Protein AF-A0A1Q7IN21-F1 (afdb_monomer_lite)

Secondary structure (DSSP, 8-state):
-BHHHHHTSTTS-HHHHHTTTSTTEEEEE-TTS-EEEEETT---SSS--PPEEEETTEEE---TTS--TT--GGGEEEEEEE-SHHHHGGGGGGGGG-EEEEEEPPTT-

pLDDT: mean 78.09, std 9.68, range [46.22, 91.0]

Sequence (109 aa):
MTSEDIERNPGQPIERVLQGRFSGVEVSRTSDGGIAVRIRGATSFNASTQPLYVVDGIPMQPGPNGSLTGINPYDIESIQVLKDAADTAIYGMRGANGVIVIKTKRPGR

Foldseek 3Di:
DFLVLLVVPPPDFVLVSVVPVDPQWDWDFDPVRAIAIFGHQQDDPDDRLHAWEAEQNRTDAQDVRRGDPDDDSNQWGDKDKANDCVVQVVVPPRCSRTYIYTYGHPPDD

Radius of gyration: 13.39 Å; chains: 1; bounding box: 41×26×33 Å

Structure (mmCIF, N/CA/C/O backbone):
data_AF-A0A1Q7IN21-F1
#
_entry.id   AF-A0A1Q7IN21-F1
#
loop_
_atom_site.group_PDB
_atom_site.id
_atom_site.type_symbol
_atom_site.label_atom_id
_atom_site.label_alt_id
_atom_site.label_comp_id
_atom_site.label_asym_id
_atom_site.label_entity_id
_atom_site.label_seq_id
_atom_site.pdbx_PDB_ins_code
_atom_site.Cartn_x
_atom_site.Cartn_y
_atom_site.Cartn_z
_atom_site.occupancy
_atom_site.B_iso_or_equiv
_atom_site.auth_seq_id
_atom_site.auth_comp_id
_atom_site.auth_asym_id
_atom_site.auth_atom_id
_atom_si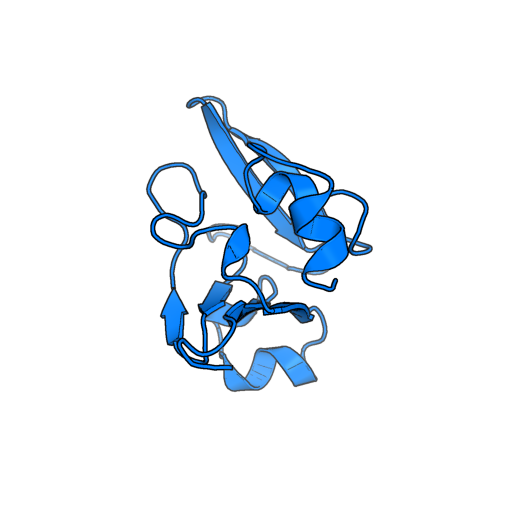te.pdbx_PDB_model_num
ATOM 1 N N . MET A 1 1 ? -4.896 -8.897 5.720 1.00 73.25 1 MET A N 1
ATOM 2 C CA . MET A 1 1 ? -5.092 -8.151 6.984 1.00 73.25 1 MET A CA 1
ATOM 3 C C . MET A 1 1 ? -6.500 -7.582 6.976 1.00 73.25 1 MET A C 1
ATOM 5 O O . MET A 1 1 ? -6.893 -7.084 5.922 1.00 73.25 1 MET A O 1
ATOM 9 N N . THR A 1 2 ? -7.249 -7.708 8.073 1.00 77.81 2 THR A N 1
ATOM 10 C CA . THR A 1 2 ? -8.635 -7.212 8.194 1.00 77.81 2 THR A CA 1
ATOM 11 C C . THR A 1 2 ? -8.685 -5.882 8.943 1.00 77.81 2 THR A C 1
ATOM 13 O O . THR A 1 2 ? -7.684 -5.437 9.509 1.00 77.81 2 THR A O 1
ATOM 16 N N . SER A 1 3 ? -9.854 -5.246 8.952 1.00 72.62 3 SER A N 1
ATOM 17 C CA . SER A 1 3 ? -10.101 -4.005 9.684 1.00 72.62 3 SER A CA 1
ATOM 18 C C . SER A 1 3 ? -9.808 -4.110 11.184 1.00 72.62 3 SER A C 1
ATOM 20 O O . SER A 1 3 ? -9.270 -3.165 11.756 1.00 72.62 3 SER A O 1
ATOM 22 N N . GLU A 1 4 ? -10.073 -5.256 11.829 1.00 72.50 4 GLU A N 1
ATOM 23 C CA . GLU A 1 4 ? -9.836 -5.391 13.277 1.00 72.50 4 GLU A CA 1
ATOM 24 C C . GLU A 1 4 ? -8.344 -5.305 13.640 1.00 72.50 4 GLU A C 1
ATOM 26 O O . GLU A 1 4 ? -7.982 -4.809 14.708 1.00 72.50 4 GLU A O 1
ATOM 31 N N . ASP A 1 5 ? -7.453 -5.770 12.759 1.00 72.81 5 ASP A N 1
ATOM 32 C CA . ASP A 1 5 ? -6.004 -5.696 12.977 1.00 72.81 5 ASP A CA 1
ATOM 33 C C . ASP A 1 5 ? -5.474 -4.254 12.931 1.00 72.81 5 ASP A C 1
ATOM 35 O O . ASP A 1 5 ? -4.482 -3.931 13.597 1.00 72.81 5 ASP A O 1
ATOM 39 N N . ILE A 1 6 ? -6.131 -3.399 12.145 1.00 72.25 6 ILE A N 1
ATOM 40 C CA . ILE A 1 6 ? -5.787 -1.985 11.972 1.00 72.25 6 ILE A CA 1
ATOM 41 C C . ILE A 1 6 ? -6.305 -1.181 13.164 1.00 72.25 6 ILE A C 1
ATOM 43 O O . ILE A 1 6 ? -5.564 -0.392 13.747 1.00 72.25 6 ILE A O 1
ATOM 47 N N . GLU A 1 7 ? -7.540 -1.453 13.589 1.00 74.38 7 GLU A N 1
ATOM 48 C CA . GLU A 1 7 ? -8.166 -0.825 14.758 1.00 74.38 7 GLU A CA 1
ATOM 49 C C . GLU A 1 7 ? -7.397 -1.103 16.061 1.00 74.38 7 GLU A C 1
ATOM 51 O O . GLU A 1 7 ? -7.361 -0.261 16.955 1.00 74.38 7 GLU A O 1
ATOM 56 N N . ARG A 1 8 ? -6.701 -2.245 16.154 1.00 71.94 8 ARG A N 1
ATOM 57 C CA . ARG A 1 8 ? -5.825 -2.583 17.292 1.00 71.94 8 ARG A CA 1
ATOM 58 C C . ARG A 1 8 ? -4.527 -1.770 17.360 1.00 71.94 8 ARG A C 1
ATOM 60 O O . ARG A 1 8 ? -3.848 -1.833 18.382 1.00 71.94 8 ARG A O 1
ATOM 67 N N . ASN A 1 9 ? -4.173 -1.023 16.313 1.00 70.62 9 ASN A N 1
ATOM 68 C CA . ASN A 1 9 ? -2.972 -0.182 16.260 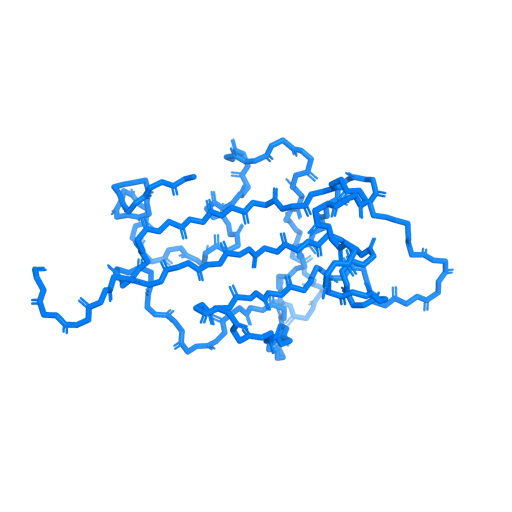1.00 70.62 9 ASN A CA 1
ATOM 69 C C . ASN A 1 9 ? -3.325 1.293 15.983 1.00 70.62 9 ASN A C 1
ATOM 71 O O . ASN A 1 9 ? -2.911 1.847 14.959 1.00 70.62 9 ASN A O 1
ATOM 75 N N . PRO A 1 10 ? -4.073 1.956 16.886 1.00 64.94 10 PRO A N 1
ATOM 76 C CA . PRO A 1 10 ? -4.521 3.326 16.670 1.00 64.94 10 PRO A CA 1
ATOM 77 C C . PRO A 1 10 ? -3.329 4.291 16.583 1.00 64.94 10 PRO A C 1
ATOM 79 O O . PRO A 1 10 ? -2.400 4.245 17.391 1.00 64.94 10 PRO A O 1
ATOM 82 N N . GLY A 1 11 ? -3.351 5.179 15.585 1.00 66.50 11 GLY A N 1
ATOM 83 C CA . GLY A 1 11 ? -2.356 6.244 15.415 1.00 66.50 11 GLY A CA 1
ATOM 84 C C . GLY A 1 11 ? -1.014 5.817 14.808 1.00 66.50 11 GLY A C 1
ATOM 85 O O . GLY A 1 11 ? -0.121 6.656 14.677 1.00 66.50 11 GLY A O 1
ATOM 86 N N . GLN A 1 12 ? -0.843 4.549 14.415 1.00 70.56 12 GLN A N 1
ATOM 87 C CA . GLN A 1 12 ? 0.318 4.150 13.620 1.00 70.56 12 GLN A CA 1
ATOM 88 C C . GLN A 1 12 ? 0.061 4.354 12.119 1.00 70.56 12 GLN A C 1
ATOM 90 O O . GLN A 1 12 ? -1.040 4.073 11.647 1.00 70.56 12 GLN A O 1
ATOM 95 N N . PRO A 1 13 ? 1.069 4.815 11.353 1.00 74.94 13 PRO A N 1
ATOM 96 C CA . PRO A 1 13 ? 0.991 4.817 9.897 1.00 74.94 13 PRO A CA 1
ATOM 97 C C . PRO A 1 13 ? 0.729 3.396 9.383 1.00 74.94 13 PRO A C 1
ATOM 99 O O . PRO A 1 13 ? 1.295 2.436 9.917 1.00 74.94 13 PRO A O 1
ATOM 102 N N . ILE A 1 14 ? -0.119 3.268 8.358 1.00 78.25 14 ILE A N 1
ATOM 103 C CA . ILE A 1 14 ? -0.567 1.983 7.791 1.00 78.25 14 ILE A CA 1
ATOM 104 C C . ILE A 1 14 ? 0.640 1.115 7.434 1.00 78.25 14 ILE A C 1
ATOM 106 O O . ILE A 1 14 ? 0.660 -0.076 7.727 1.00 78.25 14 ILE A O 1
ATOM 110 N N . GLU A 1 15 ? 1.686 1.735 6.896 1.00 78.44 15 GLU A N 1
ATOM 111 C CA . GLU A 1 15 ? 2.954 1.119 6.524 1.00 78.44 15 GLU A CA 1
ATOM 112 C C . GLU A 1 15 ? 3.567 0.349 7.691 1.00 78.44 15 GLU A C 1
ATOM 114 O O . GLU A 1 15 ? 4.001 -0.783 7.519 1.00 78.44 15 GLU A O 1
ATOM 119 N N . ARG A 1 16 ? 3.549 0.914 8.903 1.00 79.12 16 ARG A N 1
ATOM 120 C CA . ARG A 1 16 ? 4.078 0.238 10.094 1.00 79.12 16 ARG A CA 1
ATOM 121 C C . ARG A 1 16 ? 3.238 -0.963 10.505 1.00 79.12 16 ARG A C 1
ATOM 123 O O . ARG A 1 16 ? 3.799 -1.941 10.979 1.00 79.12 16 ARG A O 1
ATOM 130 N N . VAL A 1 17 ? 1.926 -0.917 10.295 1.00 79.12 17 VAL A N 1
ATOM 131 C CA . VAL A 1 17 ? 1.041 -2.057 10.576 1.00 79.12 17 VAL A CA 1
ATOM 132 C C . VAL A 1 17 ? 1.286 -3.196 9.579 1.00 79.12 17 VAL A C 1
ATOM 134 O O . VAL A 1 17 ? 1.159 -4.365 9.938 1.00 79.12 17 VAL A O 1
ATOM 137 N N . LEU A 1 18 ? 1.706 -2.889 8.345 1.00 79.50 18 LEU A N 1
ATOM 138 C CA . LEU A 1 18 ? 2.111 -3.911 7.370 1.00 79.50 18 LEU A CA 1
ATOM 139 C C . LEU A 1 18 ? 3.373 -4.664 7.809 1.00 79.50 18 LEU 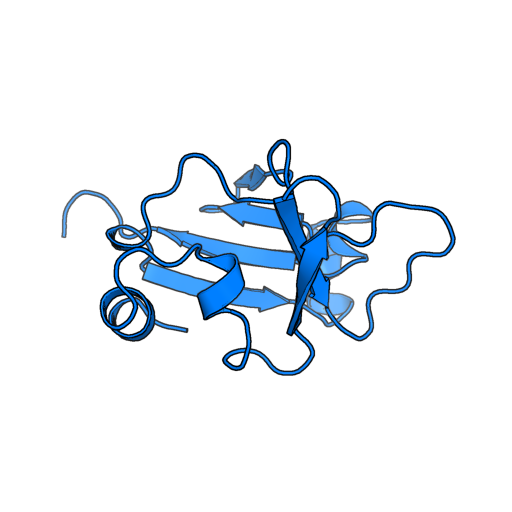A C 1
ATOM 141 O O . LEU A 1 18 ? 3.525 -5.849 7.485 1.00 79.50 18 LEU A O 1
ATOM 145 N N . GLN A 1 19 ? 4.258 -4.002 8.562 1.00 77.50 19 GLN A N 1
ATOM 146 C CA . GLN A 1 19 ? 5.474 -4.602 9.100 1.00 77.50 19 GLN A CA 1
ATOM 147 C C . GLN A 1 19 ? 5.118 -5.760 10.043 1.00 77.50 19 GLN A C 1
ATOM 149 O O . GLN A 1 19 ? 4.469 -5.582 11.069 1.00 77.50 19 GLN A O 1
ATOM 154 N N . GLY A 1 20 ? 5.534 -6.977 9.686 1.00 74.31 20 GLY A N 1
ATOM 155 C CA . GLY A 1 20 ? 5.273 -8.185 10.480 1.00 74.31 20 GLY A CA 1
ATOM 156 C C . GLY A 1 20 ? 3.919 -8.858 10.224 1.00 74.31 20 GLY A C 1
ATOM 157 O O . GLY A 1 20 ? 3.708 -9.969 10.705 1.00 74.31 20 GLY A O 1
ATOM 158 N N . ARG A 1 21 ? 3.025 -8.251 9.430 1.00 82.12 21 ARG A N 1
ATOM 159 C CA . ARG A 1 21 ? 1.764 -8.885 8.993 1.00 82.12 21 ARG A CA 1
ATOM 160 C C . ARG A 1 21 ? 1.877 -9.574 7.643 1.00 82.12 21 ARG A C 1
ATOM 162 O O . ARG A 1 21 ? 1.200 -10.571 7.408 1.00 82.12 21 ARG A O 1
ATOM 169 N N . PHE A 1 22 ? 2.748 -9.068 6.777 1.00 81.12 22 PHE A N 1
ATOM 170 C CA . PHE A 1 22 ? 3.011 -9.651 5.469 1.00 81.12 22 PHE A CA 1
ATOM 171 C C . PHE A 1 22 ? 4.465 -10.100 5.384 1.00 81.12 22 PHE A C 1
ATOM 173 O O . PHE A 1 22 ? 5.394 -9.330 5.636 1.00 81.12 22 PHE A O 1
ATOM 180 N N . SER A 1 23 ? 4.674 -11.367 5.029 1.00 81.62 23 SER A N 1
ATOM 181 C CA . SER A 1 23 ? 6.018 -11.899 4.836 1.00 81.62 23 SER A CA 1
ATOM 182 C C . SER A 1 23 ? 6.685 -11.220 3.641 1.00 81.62 23 SER A C 1
ATOM 184 O O . SER A 1 23 ? 6.088 -11.045 2.581 1.00 81.62 23 SER A O 1
ATOM 186 N N . GLY A 1 24 ? 7.938 -10.809 3.828 1.00 80.69 24 GLY A N 1
ATOM 187 C CA . GLY A 1 24 ? 8.685 -10.082 2.807 1.00 80.69 24 GLY A CA 1
ATOM 188 C C . GLY A 1 24 ? 8.372 -8.588 2.732 1.00 80.69 24 GLY A C 1
ATOM 189 O O . GLY A 1 24 ? 9.052 -7.911 1.976 1.00 80.69 24 GLY A O 1
ATOM 190 N N . VAL A 1 25 ? 7.436 -8.042 3.514 1.00 85.94 25 VAL A N 1
ATOM 191 C CA . VAL A 1 25 ? 7.278 -6.584 3.620 1.00 85.94 25 VAL A CA 1
ATOM 192 C C . VAL A 1 25 ? 8.268 -6.035 4.640 1.00 85.94 25 VAL A C 1
ATOM 194 O O . VAL A 1 25 ? 8.258 -6.413 5.811 1.00 85.94 25 VAL A O 1
ATOM 197 N N . GLU A 1 26 ? 9.127 -5.135 4.183 1.00 85.75 26 GLU A N 1
ATOM 198 C CA . GLU A 1 26 ? 10.091 -4.407 4.990 1.00 85.75 26 GLU A CA 1
ATOM 199 C C . GLU A 1 26 ? 9.724 -2.927 5.011 1.00 85.75 26 GLU A C 1
ATOM 201 O O . GLU A 1 26 ? 9.372 -2.336 3.992 1.00 85.75 26 GLU A O 1
ATOM 206 N N . VAL A 1 27 ? 9.800 -2.334 6.196 1.00 85.38 27 VAL A N 1
ATOM 207 C CA . VAL A 1 27 ? 9.447 -0.938 6.427 1.00 85.38 27 VAL A CA 1
ATOM 208 C C . VAL A 1 27 ? 10.630 -0.293 7.122 1.00 85.38 27 VAL A C 1
ATOM 210 O O . VAL A 1 27 ? 11.001 -0.697 8.224 1.00 85.38 27 VAL A O 1
ATOM 213 N N . SER A 1 28 ? 11.240 0.689 6.470 1.00 83.94 28 SER A N 1
ATOM 214 C CA . SER A 1 28 ? 12.377 1.439 6.995 1.00 83.94 28 SER A CA 1
ATOM 215 C C . SER A 1 28 ? 12.052 2.926 7.053 1.00 83.94 28 SER A C 1
ATOM 217 O O . SER A 1 28 ? 11.216 3.430 6.304 1.00 83.94 28 SER A O 1
ATOM 219 N N . ARG A 1 29 ? 12.684 3.649 7.980 1.00 81.50 29 ARG A N 1
ATOM 220 C CA . ARG A 1 29 ? 12.604 5.113 7.995 1.00 81.50 29 ARG A CA 1
ATOM 221 C C . ARG A 1 29 ? 13.678 5.677 7.080 1.00 81.50 29 ARG A C 1
ATOM 223 O O . ARG A 1 29 ? 14.820 5.224 7.134 1.00 81.50 29 ARG A O 1
ATOM 230 N N . THR A 1 30 ? 13.317 6.649 6.253 1.00 78.38 30 THR A N 1
ATOM 231 C CA . THR A 1 30 ? 14.288 7.395 5.452 1.00 78.38 30 THR A CA 1
ATOM 232 C C . THR A 1 30 ? 14.927 8.494 6.297 1.00 78.38 30 THR A C 1
ATOM 234 O O . THR A 1 30 ? 14.369 8.925 7.308 1.00 78.38 30 THR A O 1
ATOM 237 N N . SER A 1 31 ? 16.108 8.951 5.880 1.00 76.12 31 SER A N 1
ATOM 238 C CA . SER A 1 31 ? 16.871 10.018 6.542 1.00 76.12 31 SER A CA 1
ATOM 239 C C . SER A 1 31 ? 16.065 11.313 6.703 1.00 76.12 31 SER A C 1
ATOM 241 O O . SER A 1 31 ? 16.249 12.033 7.678 1.00 76.12 31 SER A O 1
ATOM 243 N N . ASP A 1 32 ? 15.123 11.556 5.791 1.00 78.75 32 ASP A N 1
ATOM 244 C CA . ASP A 1 32 ? 14.254 12.738 5.761 1.00 78.75 32 ASP A CA 1
ATOM 245 C C . ASP A 1 32 ? 13.031 12.617 6.692 1.00 78.75 32 ASP A C 1
ATOM 247 O O . ASP A 1 32 ? 12.111 13.430 6.644 1.00 78.75 32 ASP A O 1
ATOM 251 N N . GLY A 1 33 ? 12.982 11.573 7.527 1.00 75.31 33 GLY A N 1
ATOM 252 C CA . GLY A 1 33 ? 11.866 11.308 8.438 1.00 75.31 33 GLY A CA 1
ATOM 253 C C . GLY A 1 33 ? 10.665 10.623 7.780 1.00 75.31 33 GLY A C 1
ATOM 254 O O . GLY A 1 33 ? 9.626 10.465 8.421 1.00 75.31 33 GLY A O 1
ATOM 255 N N . GLY A 1 34 ? 10.800 10.193 6.524 1.00 78.94 34 GLY A N 1
ATOM 256 C CA . GLY A 1 34 ? 9.780 9.430 5.820 1.00 78.94 34 GLY A CA 1
ATOM 257 C C . GLY A 1 34 ? 9.819 7.934 6.091 1.00 78.94 34 GLY A C 1
ATOM 258 O O . GLY A 1 34 ? 10.627 7.428 6.870 1.00 78.94 34 GLY A O 1
ATOM 259 N N . ILE A 1 35 ? 8.909 7.217 5.444 1.00 79.69 35 ILE A N 1
ATOM 260 C CA . ILE A 1 35 ? 8.759 5.770 5.526 1.00 79.69 35 ILE A CA 1
ATOM 261 C C . ILE A 1 35 ? 8.957 5.190 4.127 1.00 79.69 35 ILE A C 1
ATOM 263 O O . ILE A 1 35 ? 8.271 5.553 3.177 1.00 79.69 35 ILE A O 1
ATOM 267 N N . ALA A 1 36 ? 9.897 4.265 3.993 1.00 81.75 36 ALA A N 1
ATOM 268 C CA . ALA A 1 36 ? 10.072 3.464 2.796 1.00 81.75 36 ALA A CA 1
ATOM 269 C C . ALA A 1 36 ? 9.528 2.059 3.054 1.00 81.75 36 ALA A C 1
ATOM 271 O O . ALA A 1 36 ? 9.979 1.362 3.960 1.00 81.75 36 ALA A O 1
ATOM 272 N N . VAL A 1 37 ? 8.568 1.643 2.231 1.00 85.69 37 VAL A N 1
ATOM 273 C CA . VAL A 1 37 ? 8.081 0.262 2.193 1.00 85.69 37 VAL A CA 1
ATOM 274 C C . VAL A 1 37 ? 8.768 -0.460 1.040 1.00 85.69 37 VAL A C 1
ATOM 276 O O . VAL A 1 37 ? 8.916 0.104 -0.045 1.00 85.69 37 VAL A O 1
ATOM 279 N N . ARG A 1 38 ? 9.204 -1.696 1.277 1.00 85.06 38 ARG A N 1
ATOM 280 C CA . ARG A 1 38 ? 9.827 -2.588 0.295 1.00 85.06 38 ARG A CA 1
ATOM 281 C C . ARG A 1 38 ? 9.213 -3.974 0.393 1.00 85.06 38 ARG A C 1
ATOM 283 O O . ARG A 1 38 ? 8.938 -4.453 1.487 1.00 85.06 38 ARG A O 1
ATOM 290 N N . ILE A 1 39 ? 9.032 -4.632 -0.747 1.00 85.25 39 ILE A N 1
ATOM 291 C CA . ILE A 1 39 ? 8.547 -6.012 -0.814 1.00 85.25 39 ILE A CA 1
ATOM 292 C C . ILE A 1 39 ? 9.699 -6.883 -1.318 1.00 85.25 39 ILE A C 1
ATOM 294 O O . ILE A 1 39 ? 10.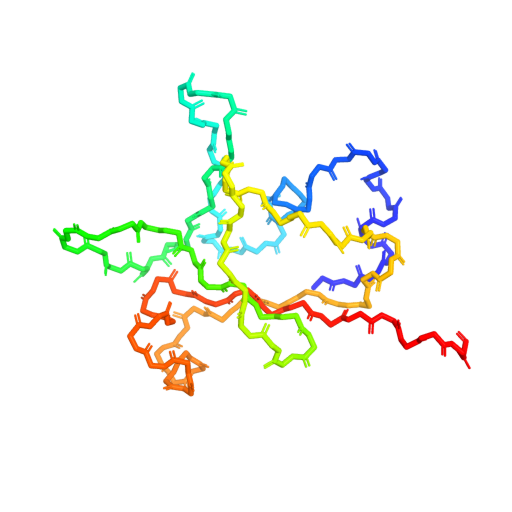202 -6.693 -2.419 1.00 85.25 39 ILE A O 1
ATOM 298 N N . ARG A 1 40 ? 10.168 -7.829 -0.507 1.00 77.25 40 ARG A N 1
ATOM 299 C CA . ARG A 1 40 ? 11.260 -8.748 -0.843 1.00 77.25 40 ARG A CA 1
ATOM 300 C C . ARG A 1 40 ? 10.875 -9.564 -2.080 1.00 77.25 40 ARG A C 1
ATOM 302 O O . ARG A 1 40 ? 9.824 -10.197 -2.090 1.00 77.25 40 ARG A O 1
ATOM 309 N N . GLY A 1 41 ? 11.741 -9.557 -3.091 1.00 65.94 41 GLY A N 1
ATOM 310 C CA . GLY A 1 41 ? 11.459 -10.116 -4.420 1.00 65.94 41 GLY A CA 1
ATOM 311 C C . GLY A 1 41 ? 11.208 -9.042 -5.484 1.00 65.94 41 GLY A C 1
ATOM 312 O O . GLY A 1 41 ? 11.390 -9.317 -6.664 1.00 65.94 41 GLY A O 1
ATOM 313 N N . ALA A 1 42 ? 10.902 -7.807 -5.074 1.00 63.41 42 ALA A N 1
ATOM 314 C CA . ALA A 1 42 ? 10.949 -6.637 -5.941 1.00 63.41 42 ALA A CA 1
ATOM 315 C C . ALA A 1 42 ? 12.389 -6.374 -6.398 1.00 63.41 42 ALA A C 1
ATOM 317 O O . ALA A 1 42 ? 13.257 -6.037 -5.588 1.00 63.41 42 ALA A O 1
ATOM 318 N N . THR A 1 43 ? 12.653 -6.510 -7.692 1.00 57.50 43 THR A N 1
ATOM 319 C CA . THR A 1 43 ? 13.942 -6.149 -8.286 1.00 57.50 43 THR A CA 1
ATOM 320 C C . THR A 1 43 ? 13.854 -4.736 -8.841 1.00 57.50 43 THR A C 1
ATOM 322 O O . THR A 1 43 ? 13.173 -4.512 -9.841 1.00 57.50 43 THR A O 1
ATOM 325 N N . SER A 1 44 ? 14.573 -3.785 -8.246 1.00 55.69 44 SER A N 1
ATOM 326 C CA . SER A 1 44 ? 14.804 -2.487 -8.881 1.00 55.69 44 SER A CA 1
ATOM 327 C C . SER A 1 44 ? 16.279 -2.388 -9.263 1.00 55.69 44 SER A C 1
ATOM 329 O O . SER A 1 44 ? 17.168 -2.507 -8.424 1.00 55.69 44 SER A O 1
ATOM 331 N N . PHE A 1 45 ? 16.544 -2.249 -10.564 1.00 54.88 45 PHE A N 1
ATOM 332 C CA . PHE A 1 45 ? 17.909 -2.089 -11.067 1.00 54.88 45 PHE A CA 1
ATOM 333 C C . PHE A 1 45 ? 18.388 -0.635 -10.979 1.00 54.88 45 PHE A C 1
ATOM 335 O O . PHE A 1 45 ? 19.582 -0.436 -10.841 1.00 54.88 45 PHE A O 1
ATOM 342 N N . ASN A 1 46 ? 17.491 0.365 -11.032 1.00 51.66 46 ASN A N 1
ATOM 343 C CA . ASN A 1 46 ? 17.837 1.803 -10.991 1.00 51.66 46 ASN A CA 1
ATOM 344 C C . ASN A 1 46 ? 16.673 2.735 -10.560 1.00 51.66 46 ASN A C 1
ATOM 346 O O . ASN A 1 46 ? 16.806 3.954 -10.618 1.00 51.66 46 ASN A O 1
ATOM 350 N N . ALA A 1 47 ? 15.509 2.196 -10.173 1.00 56.84 47 ALA A N 1
ATOM 351 C CA . ALA A 1 47 ? 14.285 2.971 -9.926 1.00 56.84 47 ALA A CA 1
ATOM 352 C C . ALA A 1 47 ? 13.839 2.891 -8.458 1.00 56.84 47 ALA A C 1
ATOM 354 O O . ALA A 1 47 ? 14.219 1.957 -7.746 1.00 56.84 47 ALA A O 1
ATOM 355 N N . SER A 1 48 ? 13.021 3.858 -8.014 1.00 66.00 48 SER A N 1
ATOM 356 C CA . SER A 1 48 ? 12.408 3.871 -6.675 1.00 66.00 48 SER A CA 1
ATOM 357 C C . SER A 1 48 ? 11.891 2.479 -6.314 1.00 66.00 48 SER A C 1
ATOM 359 O O . SER A 1 48 ? 11.122 1.890 -7.066 1.00 66.00 48 SER A O 1
ATOM 361 N N . THR A 1 49 ? 12.335 1.941 -5.180 1.00 73.00 49 THR A N 1
ATOM 362 C CA . THR A 1 49 ? 11.994 0.590 -4.696 1.00 73.00 49 THR A CA 1
ATOM 363 C C . THR A 1 49 ? 10.632 0.529 -4.003 1.00 73.00 49 THR A C 1
ATOM 365 O O . THR A 1 49 ? 10.334 -0.452 -3.327 1.00 73.00 49 THR A O 1
ATOM 368 N N . GLN A 1 50 ? 9.855 1.610 -4.067 1.00 80.75 50 GLN A N 1
ATOM 369 C CA . GLN A 1 50 ? 8.558 1.679 -3.409 1.00 80.75 50 GLN A CA 1
ATOM 370 C C . GLN A 1 50 ? 7.520 0.866 -4.194 1.00 80.75 50 GLN A C 1
ATOM 372 O O . GLN A 1 50 ? 7.524 0.907 -5.431 1.00 80.75 50 GLN A O 1
ATOM 377 N N . PRO A 1 51 ? 6.632 0.141 -3.495 1.00 86.50 51 PRO A N 1
ATOM 378 C CA . PRO A 1 51 ? 5.533 -0.570 -4.123 1.00 86.50 51 PRO A CA 1
ATOM 379 C C . PRO A 1 51 ? 4.487 0.408 -4.663 1.00 86.50 51 PRO A C 1
ATOM 381 O O . PRO A 1 51 ? 4.388 1.560 -4.229 1.00 86.50 51 PRO A O 1
ATOM 384 N N . LEU A 1 52 ? 3.670 -0.077 -5.595 1.00 88.12 52 LEU A N 1
ATOM 385 C CA . LEU A 1 52 ? 2.474 0.637 -6.025 1.00 88.12 52 LEU A CA 1
ATOM 386 C C . LEU A 1 52 ? 1.365 0.439 -4.993 1.00 88.12 52 LEU A C 1
ATOM 388 O O . LEU A 1 52 ? 1.047 -0.696 -4.645 1.00 88.12 52 LEU A O 1
ATOM 392 N N . TYR A 1 53 ? 0.727 1.520 -4.556 1.00 88.94 53 TYR A N 1
ATOM 393 C CA . TYR A 1 53 ? -0.493 1.421 -3.766 1.00 88.94 53 TYR A CA 1
ATOM 394 C C . TYR A 1 53 ? -1.709 1.447 -4.682 1.00 88.94 53 TYR A C 1
ATOM 396 O O . TYR A 1 53 ? -1.736 2.186 -5.661 1.00 88.94 53 TYR A O 1
ATOM 404 N N . VAL A 1 54 ? -2.724 0.647 -4.384 1.00 90.44 54 VAL A N 1
ATOM 405 C CA . VAL A 1 54 ? -3.980 0.617 -5.136 1.00 90.44 54 VAL A CA 1
ATOM 406 C C . VAL A 1 54 ? -5.114 0.703 -4.141 1.00 90.44 54 VAL A C 1
ATOM 408 O O . VAL A 1 54 ? -5.272 -0.194 -3.326 1.00 90.44 54 VAL A O 1
ATOM 411 N N . VAL A 1 55 ? -5.893 1.772 -4.205 1.00 89.75 55 VAL A N 1
ATOM 412 C CA . VAL A 1 55 ? -6.969 2.057 -3.256 1.00 89.75 55 VAL A CA 1
ATOM 413 C C . VAL A 1 55 ? -8.277 1.967 -4.013 1.00 89.75 55 VAL A C 1
ATOM 415 O O . VAL A 1 55 ? -8.490 2.726 -4.952 1.00 89.75 55 VAL A O 1
ATOM 418 N N . ASP A 1 56 ? -9.108 0.982 -3.679 1.00 88.94 56 ASP A N 1
ATOM 419 C CA . ASP A 1 56 ? -10.389 0.731 -4.358 1.00 88.94 56 ASP A CA 1
ATOM 420 C C . ASP A 1 56 ? -10.267 0.628 -5.892 1.00 88.94 56 ASP A C 1
ATOM 422 O O . ASP A 1 56 ? -11.129 1.064 -6.652 1.00 88.94 56 ASP A O 1
ATOM 426 N N . GLY A 1 57 ? -9.158 0.045 -6.359 1.00 87.81 57 GLY A N 1
ATOM 427 C CA . GLY A 1 57 ? -8.840 -0.108 -7.783 1.00 87.81 57 GLY A CA 1
ATOM 428 C C . GLY A 1 57 ? -8.118 1.088 -8.411 1.00 87.81 57 GLY A C 1
ATOM 429 O O . GLY A 1 57 ? -7.688 0.996 -9.559 1.00 87.81 57 GLY A O 1
ATOM 430 N N . ILE A 1 58 ? -7.918 2.179 -7.671 1.00 87.88 58 ILE A N 1
ATOM 431 C CA . ILE A 1 58 ? -7.231 3.379 -8.150 1.00 87.88 58 ILE A CA 1
ATOM 432 C C . ILE A 1 58 ? -5.750 3.324 -7.745 1.00 87.88 58 ILE A C 1
ATOM 434 O O . ILE A 1 58 ? -5.438 3.324 -6.553 1.00 87.88 58 ILE A O 1
ATOM 438 N N . PRO A 1 59 ? -4.807 3.286 -8.702 1.00 87.06 59 PRO A N 1
ATOM 439 C CA . PRO A 1 59 ? -3.383 3.252 -8.398 1.00 87.06 59 PRO A CA 1
ATOM 440 C C . PRO A 1 59 ? -2.887 4.615 -7.899 1.00 87.06 59 PRO A C 1
ATOM 442 O O . PRO A 1 59 ? -2.898 5.604 -8.633 1.00 87.06 59 PRO A O 1
ATOM 445 N N . MET A 1 60 ? -2.373 4.645 -6.674 1.00 84.88 60 MET A N 1
ATOM 446 C CA . MET A 1 60 ? -1.808 5.814 -6.009 1.00 84.88 60 MET A CA 1
ATOM 447 C C . MET A 1 60 ? -0.298 5.663 -5.834 1.00 84.88 60 MET A C 1
ATOM 449 O O . MET A 1 60 ? 0.230 4.577 -5.584 1.00 84.88 60 MET A O 1
ATOM 453 N N . GLN A 1 61 ? 0.413 6.777 -5.977 1.00 74.44 61 GLN A N 1
ATOM 454 C CA . GLN A 1 61 ? 1.838 6.833 -5.681 1.00 74.44 61 GLN A CA 1
ATOM 455 C C . GLN A 1 61 ? 2.027 7.248 -4.214 1.00 74.44 61 GLN A C 1
ATOM 457 O O . GLN A 1 61 ? 1.223 8.042 -3.718 1.00 74.44 61 GLN A O 1
ATOM 462 N N . PRO A 1 62 ? 3.046 6.724 -3.510 1.00 74.25 62 PRO A N 1
ATOM 463 C CA . PRO A 1 62 ? 3.343 7.162 -2.153 1.00 74.25 62 PRO A CA 1
ATOM 464 C C . PRO A 1 62 ? 3.533 8.686 -2.118 1.00 74.25 62 PRO A C 1
ATOM 466 O O . PRO A 1 62 ? 4.141 9.249 -3.032 1.00 74.25 62 PRO A O 1
ATOM 469 N N . GLY A 1 63 ? 3.021 9.350 -1.080 1.00 70.81 63 GLY A N 1
ATOM 470 C CA . GLY A 1 63 ? 3.175 10.795 -0.911 1.00 70.81 63 GLY A CA 1
ATOM 471 C C . GLY A 1 63 ? 4.636 11.216 -0.680 1.00 70.81 63 GLY A C 1
ATOM 472 O O . GLY A 1 63 ? 5.520 10.360 -0.551 1.00 70.81 63 GLY A O 1
ATOM 473 N N . PRO A 1 64 ? 4.923 12.530 -0.584 1.00 62.62 64 PRO A N 1
ATOM 474 C CA . PRO A 1 64 ? 6.223 12.998 -0.110 1.00 62.62 64 PRO A CA 1
ATOM 475 C C . PRO A 1 64 ? 6.441 12.380 1.274 1.00 62.62 64 PRO A C 1
ATOM 477 O O . PRO A 1 64 ? 5.598 12.560 2.149 1.00 62.62 64 PRO A O 1
ATOM 480 N N . ASN A 1 65 ? 7.513 11.599 1.440 1.00 67.75 65 ASN A N 1
ATOM 481 C CA . ASN A 1 65 ? 7.823 10.746 2.604 1.00 67.75 65 ASN A CA 1
ATOM 482 C C . ASN A 1 65 ? 7.328 9.292 2.541 1.00 67.75 65 ASN A C 1
ATOM 484 O O . ASN A 1 65 ? 7.426 8.587 3.539 1.00 67.75 65 ASN A O 1
ATOM 488 N N . GLY A 1 66 ? 6.823 8.819 1.400 1.00 69.00 66 GLY A N 1
ATOM 489 C CA . GLY A 1 66 ? 6.467 7.410 1.190 1.00 69.00 66 GLY A CA 1
ATOM 490 C C . GLY A 1 66 ? 5.240 6.914 1.963 1.00 69.00 66 GLY A C 1
ATOM 491 O O . GLY A 1 66 ? 4.939 5.721 1.928 1.00 69.00 66 GLY A O 1
ATOM 492 N N . SER A 1 67 ? 4.532 7.840 2.615 1.00 70.25 67 SER A N 1
ATOM 493 C CA . SER A 1 67 ? 3.293 7.595 3.346 1.00 70.25 67 SER A CA 1
ATOM 494 C C . SER A 1 67 ? 2.082 7.662 2.415 1.00 70.25 67 SER A C 1
ATOM 496 O O . SER A 1 67 ? 2.009 8.516 1.524 1.00 70.25 67 SER A O 1
ATOM 498 N N . LEU A 1 68 ? 1.115 6.783 2.641 1.00 74.69 68 LEU A N 1
ATOM 499 C CA . LEU A 1 68 ? -0.234 6.868 2.103 1.00 74.69 68 LEU A CA 1
ATOM 500 C C . LEU A 1 68 ? -0.976 8.029 2.761 1.00 74.69 68 LEU A C 1
ATOM 502 O O . LEU A 1 68 ? -1.532 7.923 3.853 1.00 74.69 68 LEU A O 1
ATOM 506 N N . THR A 1 69 ? -0.996 9.166 2.077 1.00 70.56 69 THR A N 1
ATOM 507 C CA . THR A 1 69 ? -1.761 10.335 2.509 1.00 70.56 69 THR A CA 1
ATOM 508 C C . THR A 1 69 ? -3.197 10.250 2.000 1.00 70.56 69 THR A C 1
ATOM 510 O O . THR A 1 69 ? -3.412 9.977 0.821 1.00 70.56 69 THR A O 1
ATOM 513 N N . GLY A 1 70 ? -4.173 10.552 2.859 1.00 72.56 70 GLY A N 1
ATOM 514 C CA . GLY A 1 70 ? -5.580 10.698 2.458 1.00 72.56 70 GLY A CA 1
ATOM 515 C C . GLY A 1 70 ? -6.470 9.472 2.671 1.00 72.56 70 GLY A C 1
ATOM 516 O O . GLY A 1 70 ? -7.608 9.486 2.220 1.00 72.56 70 GLY A O 1
ATOM 517 N N . ILE A 1 71 ? -5.990 8.441 3.374 1.00 78.06 71 ILE A N 1
ATOM 518 C CA . ILE A 1 71 ? -6.802 7.286 3.781 1.00 78.06 71 ILE A CA 1
ATOM 519 C C . ILE A 1 71 ? -6.816 7.223 5.298 1.00 78.06 71 ILE A C 1
ATOM 521 O O . ILE A 1 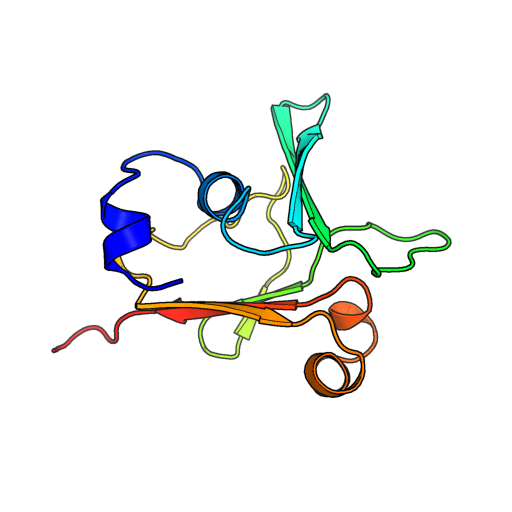71 ? -5.765 7.214 5.941 1.00 78.06 71 ILE A O 1
ATOM 525 N N . ASN A 1 72 ? -8.010 7.162 5.872 1.00 79.56 72 ASN A N 1
ATOM 526 C CA . ASN A 1 72 ? -8.165 6.914 7.291 1.00 79.56 72 ASN A CA 1
ATOM 527 C C . ASN A 1 72 ? -8.003 5.406 7.561 1.00 79.56 72 ASN A C 1
ATOM 529 O O . ASN A 1 72 ? -8.720 4.612 6.949 1.00 79.56 72 ASN A O 1
ATOM 533 N N . PRO A 1 73 ? -7.118 4.980 8.480 1.00 79.06 73 PRO A N 1
ATOM 534 C CA . PRO A 1 73 ? -6.980 3.570 8.836 1.00 79.06 73 PRO A CA 1
ATOM 535 C C . PRO A 1 73 ? -8.299 2.906 9.267 1.00 79.06 73 PRO A C 1
ATOM 537 O O . PRO A 1 73 ? -8.507 1.730 8.981 1.00 79.06 73 PRO A O 1
ATOM 540 N N . TYR A 1 74 ? -9.213 3.654 9.898 1.00 80.19 74 TYR A N 1
ATOM 541 C CA . TYR A 1 74 ? -10.524 3.141 10.327 1.00 80.19 74 TYR A CA 1
ATOM 542 C C . TYR A 1 74 ? -11.463 2.795 9.165 1.00 80.19 74 TYR A C 1
ATOM 544 O O . TYR A 1 74 ? -12.346 1.944 9.314 1.00 80.19 74 TYR A O 1
ATOM 552 N N . ASP A 1 75 ? -11.232 3.408 8.005 1.00 85.25 75 ASP A N 1
ATOM 553 C CA . ASP A 1 75 ? -12.014 3.185 6.793 1.00 85.25 75 ASP A CA 1
ATOM 554 C C . ASP A 1 75 ? -11.454 2.024 5.970 1.00 85.25 75 ASP A C 1
ATOM 556 O O . ASP A 1 75 ? -11.984 1.718 4.913 1.00 85.25 75 ASP A O 1
ATOM 560 N N . ILE A 1 76 ? -10.397 1.341 6.415 1.00 86.25 76 ILE A N 1
ATOM 561 C CA . ILE A 1 76 ? -9.833 0.211 5.677 1.00 86.25 76 ILE A CA 1
ATOM 562 C C . ILE A 1 76 ? -10.612 -1.061 6.013 1.00 86.25 76 ILE A C 1
ATOM 564 O O . ILE A 1 76 ? -10.696 -1.474 7.167 1.00 86.25 76 ILE A O 1
ATOM 568 N N . GLU A 1 77 ? -11.166 -1.710 4.991 1.00 87.81 77 GLU A N 1
ATOM 569 C CA . GLU A 1 77 ? -11.820 -3.019 5.099 1.00 87.81 77 GLU A CA 1
ATOM 570 C C . GLU A 1 77 ? -10.766 -4.128 5.103 1.00 87.81 77 GLU A C 1
ATOM 572 O O . GLU A 1 77 ? -10.771 -5.024 5.949 1.00 87.81 77 GLU A O 1
ATOM 577 N N . SER A 1 78 ? -9.840 -4.070 4.145 1.00 87.94 78 SER A N 1
ATOM 578 C CA . SER A 1 78 ? -8.780 -5.064 4.025 1.00 87.94 78 SER A CA 1
ATOM 579 C C . SER A 1 78 ? -7.560 -4.517 3.296 1.00 87.94 78 SER A C 1
ATOM 581 O O . SER A 1 78 ? -7.665 -3.637 2.440 1.00 87.94 78 SER A O 1
ATOM 583 N N . ILE A 1 79 ? -6.398 -5.083 3.628 1.00 88.69 79 ILE A N 1
ATOM 584 C CA . ILE A 1 79 ? -5.154 -4.865 2.886 1.00 88.69 79 ILE A CA 1
ATOM 585 C C . ILE A 1 79 ? -4.624 -6.204 2.390 1.00 88.69 79 ILE A C 1
ATOM 587 O O . ILE A 1 79 ? -4.632 -7.203 3.126 1.00 88.69 79 ILE A O 1
ATOM 591 N N . GLN A 1 80 ? -4.157 -6.202 1.146 1.00 89.12 80 GLN A N 1
ATOM 592 C CA . GLN A 1 80 ? -3.523 -7.322 0.467 1.00 89.12 80 GLN A CA 1
ATOM 593 C C . GLN A 1 80 ? -2.210 -6.864 -0.163 1.00 89.12 80 GLN A C 1
ATOM 595 O O . GLN A 1 80 ? -2.096 -5.741 -0.649 1.00 89.12 80 GLN A O 1
ATOM 600 N N . VAL A 1 81 ? -1.214 -7.744 -0.149 1.00 88.25 81 VAL A N 1
ATOM 601 C CA . VAL A 1 81 ? 0.098 -7.480 -0.739 1.00 88.25 81 VAL A CA 1
ATOM 602 C C . VAL A 1 81 ? 0.329 -8.494 -1.845 1.00 88.25 81 VAL A C 1
ATOM 604 O O . VAL A 1 81 ? 0.396 -9.693 -1.582 1.00 88.25 81 VAL A O 1
ATOM 607 N N . LEU A 1 82 ? 0.445 -7.995 -3.070 1.00 88.69 82 LEU A N 1
ATOM 608 C CA . LEU A 1 82 ? 0.727 -8.763 -4.271 1.00 88.69 82 LEU A CA 1
ATOM 609 C C . LEU A 1 82 ? 2.228 -8.696 -4.537 1.00 88.69 82 LEU A C 1
ATOM 611 O O . LEU A 1 82 ? 2.799 -7.617 -4.728 1.00 88.69 82 LEU A O 1
ATOM 615 N N . LYS A 1 83 ? 2.866 -9.861 -4.515 1.00 83.69 83 LYS A N 1
ATOM 616 C CA . LYS A 1 83 ? 4.317 -10.017 -4.688 1.00 83.69 83 LYS A CA 1
ATOM 617 C C . LYS A 1 83 ? 4.682 -10.857 -5.909 1.00 83.69 83 LYS A C 1
ATOM 619 O O . LYS A 1 83 ? 5.814 -10.782 -6.374 1.00 83.69 83 LYS A O 1
ATOM 624 N N . ASP A 1 84 ? 3.738 -11.648 -6.409 1.00 81.44 84 ASP A N 1
ATOM 625 C CA . ASP A 1 84 ? 3.963 -12.582 -7.500 1.00 81.44 84 ASP A CA 1
ATOM 626 C C . ASP A 1 84 ? 3.688 -11.904 -8.845 1.00 81.44 84 ASP A C 1
ATOM 628 O O . ASP A 1 84 ? 2.770 -11.094 -8.981 1.00 81.44 84 ASP A O 1
ATOM 632 N N . ALA A 1 85 ? 4.489 -12.240 -9.859 1.00 72.75 85 ALA A N 1
ATOM 633 C CA . ALA A 1 85 ? 4.438 -11.580 -11.165 1.00 72.75 85 ALA A CA 1
ATOM 634 C C . ALA A 1 85 ? 3.065 -11.695 -11.851 1.00 72.75 85 ALA A C 1
ATOM 636 O O . ALA A 1 85 ? 2.668 -10.793 -12.582 1.00 72.75 85 ALA A O 1
ATOM 637 N N . ALA A 1 86 ? 2.333 -12.786 -11.605 1.00 80.00 86 ALA A N 1
ATOM 638 C CA . ALA A 1 86 ? 0.987 -12.983 -12.139 1.00 80.00 86 ALA A CA 1
ATOM 639 C C . ALA A 1 86 ? -0.020 -11.979 -11.551 1.00 80.00 86 ALA A C 1
ATOM 641 O O . ALA A 1 86 ? -0.825 -11.413 -12.289 1.00 80.00 86 ALA A O 1
ATOM 642 N N . ASP A 1 87 ? 0.077 -11.706 -10.249 1.00 80.06 87 ASP A N 1
ATOM 643 C CA . ASP A 1 87 ? -0.828 -10.796 -9.544 1.00 80.06 87 ASP A CA 1
ATOM 644 C C . ASP A 1 87 ? -0.503 -9.328 -9.838 1.00 80.06 87 ASP A C 1
ATOM 646 O O . ASP A 1 87 ? -1.386 -8.470 -9.851 1.00 80.06 87 ASP A O 1
ATOM 650 N N . THR A 1 88 ? 0.771 -9.017 -10.096 1.00 83.31 88 THR A N 1
ATOM 651 C CA . THR A 1 88 ? 1.208 -7.651 -10.402 1.00 83.31 88 THR A CA 1
ATOM 652 C C . THR A 1 88 ? 1.159 -7.305 -11.890 1.00 83.31 88 THR A C 1
ATOM 654 O O . THR A 1 88 ? 1.194 -6.119 -12.227 1.00 83.31 88 THR A O 1
ATOM 657 N N . ALA A 1 89 ? 0.998 -8.292 -12.784 1.00 82.12 89 ALA A N 1
ATOM 658 C CA . ALA A 1 89 ? 0.955 -8.098 -14.237 1.00 82.12 89 ALA A CA 1
ATOM 659 C C . ALA A 1 89 ? -0.120 -7.095 -14.680 1.00 82.12 89 ALA A C 1
ATOM 661 O O . ALA A 1 89 ? 0.120 -6.285 -15.577 1.00 82.12 89 ALA A O 1
ATOM 662 N N . ILE A 1 90 ? -1.278 -7.089 -14.010 1.00 85.56 90 ILE A N 1
ATOM 663 C CA . ILE A 1 90 ? -2.379 -6.156 -14.302 1.00 85.56 90 ILE A CA 1
ATOM 664 C C . ILE A 1 90 ? -2.011 -4.689 -14.022 1.00 85.56 90 ILE A C 1
ATOM 666 O O . ILE A 1 90 ? -2.635 -3.780 -14.562 1.00 85.56 90 ILE A O 1
ATOM 670 N N . TYR A 1 91 ? -0.978 -4.452 -13.209 1.00 86.81 91 TYR A N 1
ATOM 671 C CA . TYR A 1 91 ? -0.475 -3.125 -12.848 1.00 86.81 91 TYR A CA 1
ATOM 672 C C . TYR A 1 91 ? 0.785 -2.722 -13.642 1.00 86.81 91 TYR A C 1
ATOM 674 O O . TYR A 1 91 ? 1.334 -1.633 -13.435 1.00 86.81 91 TYR A O 1
ATOM 682 N N . GLY A 1 92 ? 1.236 -3.571 -14.573 1.00 82.69 92 GLY A N 1
ATOM 683 C CA . GLY A 1 92 ? 2.363 -3.315 -15.471 1.00 82.69 92 GLY A CA 1
ATOM 684 C C . GLY A 1 92 ? 3.682 -3.030 -14.743 1.00 82.69 92 GLY A C 1
ATOM 685 O O . GLY A 1 92 ? 3.924 -3.504 -13.635 1.00 82.69 92 GLY A O 1
ATOM 686 N N . MET A 1 93 ? 4.541 -2.198 -15.346 1.00 79.19 93 MET A N 1
ATOM 687 C CA . MET A 1 93 ? 5.862 -1.860 -14.783 1.00 79.19 93 MET A CA 1
ATOM 688 C C . MET A 1 93 ? 5.790 -1.212 -13.392 1.00 79.19 93 MET A C 1
ATOM 690 O O . MET A 1 93 ? 6.738 -1.310 -12.619 1.00 79.19 93 MET A O 1
ATOM 694 N N . ARG A 1 94 ? 4.667 -0.565 -13.048 1.00 79.88 94 ARG A N 1
ATOM 695 C CA . ARG A 1 94 ? 4.473 0.067 -11.734 1.00 79.88 94 ARG A CA 1
ATOM 696 C C . ARG A 1 94 ? 4.325 -0.973 -10.620 1.00 79.88 94 ARG A C 1
ATOM 698 O O . ARG A 1 94 ? 4.713 -0.697 -9.493 1.00 79.88 94 ARG A O 1
ATOM 705 N N . GLY A 1 95 ? 3.816 -2.164 -10.942 1.00 80.62 95 GLY A N 1
ATOM 706 C CA . GLY A 1 95 ? 3.710 -3.293 -10.018 1.00 80.62 95 GLY A CA 1
ATOM 707 C C . GLY A 1 95 ? 4.973 -4.151 -9.911 1.00 80.62 95 GLY A C 1
ATOM 708 O O . GLY A 1 95 ? 4.983 -5.102 -9.134 1.00 80.62 95 GLY A O 1
ATOM 709 N N . ALA A 1 96 ? 6.047 -3.828 -10.644 1.00 80.88 96 ALA A N 1
ATOM 710 C CA . ALA A 1 96 ? 7.293 -4.603 -10.628 1.00 80.88 96 ALA A CA 1
ATOM 711 C C . ALA A 1 96 ? 7.962 -4.643 -9.242 1.00 80.88 96 ALA A C 1
ATOM 713 O O . ALA A 1 96 ? 8.653 -5.605 -8.913 1.00 80.88 96 ALA A O 1
ATOM 714 N N . ASN A 1 97 ? 7.712 -3.625 -8.409 1.00 82.44 97 ASN A N 1
ATOM 715 C CA . ASN A 1 97 ? 8.186 -3.579 -7.026 1.00 82.44 97 ASN A CA 1
ATOM 716 C C . ASN A 1 97 ? 7.193 -4.176 -6.007 1.00 82.44 97 ASN A C 1
ATOM 718 O O . ASN A 1 97 ? 7.346 -3.985 -4.799 1.00 82.44 97 ASN A O 1
ATOM 722 N N . GLY A 1 98 ? 6.167 -4.875 -6.494 1.00 87.00 98 GLY A N 1
ATOM 723 C CA . GLY A 1 98 ? 5.025 -5.332 -5.715 1.00 87.00 98 GLY A CA 1
ATOM 724 C C . GLY A 1 98 ? 3.914 -4.284 -5.618 1.00 87.00 98 GLY A C 1
ATOM 725 O O . GLY A 1 98 ? 4.113 -3.090 -5.869 1.00 87.00 98 GLY A O 1
ATOM 726 N N . VAL A 1 99 ? 2.715 -4.753 -5.272 1.00 88.88 99 VAL A N 1
ATOM 727 C CA . VAL A 1 99 ? 1.499 -3.934 -5.205 1.00 88.88 99 VAL A CA 1
ATOM 728 C C . VAL A 1 99 ? 0.820 -4.133 -3.862 1.00 88.88 99 VAL A C 1
ATOM 730 O O . VAL A 1 99 ? 0.622 -5.257 -3.415 1.00 88.88 99 VAL A O 1
ATOM 733 N N . ILE A 1 100 ? 0.445 -3.040 -3.212 1.00 89.25 100 ILE A N 1
ATOM 734 C CA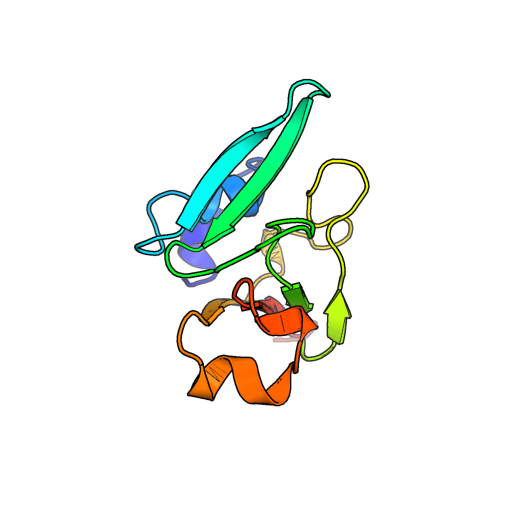 . ILE A 1 100 ? -0.315 -3.054 -1.967 1.00 89.25 100 ILE A CA 1
ATOM 735 C C . ILE A 1 100 ? -1.726 -2.589 -2.299 1.00 89.25 100 ILE A C 1
ATOM 737 O O . ILE A 1 100 ? -1.958 -1.415 -2.585 1.00 89.25 100 ILE A O 1
ATOM 741 N N . VAL A 1 101 ? -2.663 -3.530 -2.280 1.00 90.69 101 VAL A N 1
ATOM 742 C CA . VAL A 1 101 ? -4.075 -3.280 -2.551 1.00 90.69 101 VAL A CA 1
ATOM 743 C C . VAL A 1 101 ? -4.787 -3.015 -1.234 1.00 90.69 101 VAL A C 1
ATOM 745 O O . VAL A 1 101 ? -4.790 -3.847 -0.328 1.00 90.69 101 VAL A O 1
ATOM 748 N N . ILE A 1 102 ? -5.396 -1.844 -1.139 1.00 90.00 102 ILE A N 1
ATOM 749 C CA . ILE A 1 102 ? -6.187 -1.369 -0.016 1.00 90.00 102 ILE A CA 1
ATOM 750 C C . ILE A 1 102 ? -7.624 -1.273 -0.499 1.00 90.00 102 ILE A C 1
ATOM 752 O O . ILE A 1 102 ? -7.923 -0.624 -1.501 1.00 90.00 102 ILE A O 1
ATOM 756 N N . LYS A 1 103 ? -8.517 -1.930 0.227 1.00 91.00 103 LYS A N 1
ATOM 757 C CA . LYS A 1 103 ? -9.951 -1.832 0.008 1.00 91.00 103 LYS A CA 1
ATOM 758 C C . LYS A 1 103 ? -10.557 -1.081 1.178 1.00 91.00 103 LYS A C 1
ATOM 760 O O . LYS A 1 103 ? -10.321 -1.471 2.326 1.00 91.00 103 LYS A O 1
ATOM 765 N N . THR A 1 104 ? -11.303 -0.020 0.903 1.00 89.62 104 THR A N 1
ATOM 766 C CA . THR A 1 104 ? -11.986 0.750 1.941 1.00 89.62 104 THR A CA 1
ATOM 767 C C . THR A 1 104 ? -13.374 0.179 2.228 1.00 89.62 104 THR A C 1
ATOM 769 O O . THR A 1 104 ? -14.022 -0.435 1.376 1.00 89.62 104 THR A O 1
ATOM 772 N N . LYS A 1 105 ? -13.830 0.355 3.469 1.00 88.31 105 LYS A N 1
ATOM 773 C CA . LYS A 1 105 ? -15.200 0.086 3.886 1.00 88.31 105 LYS A CA 1
ATOM 774 C C . LYS A 1 105 ? -16.086 1.037 3.087 1.00 88.31 105 LYS A C 1
ATOM 776 O O . LYS A 1 105 ? -15.876 2.248 3.092 1.00 88.31 105 LYS A O 1
ATOM 781 N N . ARG A 1 106 ? -17.089 0.501 2.389 1.00 77.75 106 ARG A N 1
ATOM 782 C CA . ARG A 1 106 ? -18.048 1.353 1.676 1.00 77.75 106 ARG A CA 1
ATOM 783 C C . ARG A 1 106 ? -18.744 2.266 2.692 1.00 77.75 106 ARG A C 1
ATOM 785 O O . ARG A 1 106 ? -19.243 1.740 3.689 1.00 77.75 106 ARG A O 1
ATOM 792 N N . PRO A 1 107 ? -18.853 3.581 2.444 1.00 51.53 107 PRO A N 1
ATOM 793 C CA . PRO A 1 107 ? -19.684 4.435 3.278 1.00 51.53 107 PRO A CA 1
ATOM 794 C C . PRO A 1 107 ? -21.142 3.972 3.128 1.00 51.53 107 PRO A C 1
ATOM 796 O O . PRO A 1 107 ? -21.755 4.187 2.084 1.00 51.53 107 PRO A O 1
ATOM 799 N N . GLY A 1 108 ? -21.679 3.269 4.135 1.00 56.88 108 GLY A N 1
ATOM 800 C CA . GLY A 1 108 ? -23.103 2.907 4.190 1.00 56.88 108 GLY A CA 1
ATOM 801 C C . GLY A 1 108 ? -23.491 1.465 4.548 1.00 56.88 108 GLY A C 1
ATOM 802 O O . GLY A 1 108 ? -24.585 1.058 4.155 1.00 56.88 108 GLY A O 1
ATOM 803 N N . ARG A 1 109 ? -22.682 0.681 5.272 1.00 46.22 109 ARG A N 1
ATOM 804 C CA . ARG A 1 109 ? -23.172 -0.537 5.948 1.00 46.22 109 ARG A CA 1
ATOM 805 C C . ARG A 1 109 ? -22.601 -0.699 7.342 1.00 46.22 109 ARG A C 1
ATOM 807 O O . ARG A 1 109 ? -21.389 -0.448 7.489 1.00 46.22 109 ARG A O 1
#